Protein AF-A0A6P1VCR2-F1 (afdb_monomer_lite)

Radius of gyration: 29.46 Å; chains: 1; bounding box: 92×33×66 Å

Sequence (166 aa):
MRTIVTKSGSKMAFVGIEDKFGEGEVIVFPNLYEQVGAKLVQDAVIRVTGKNSARDRDGNLGSESKMIADEIELISDDDLRQYQSTGRKMEAPRMSNKVKQERRTAFRTQTTQRAGTARVSTAKETNMKSTPADATNTPRVQQPRTPCPRQKSYFFISKTRVTMIN

pLDDT: mean 70.45, std 21.97, range [27.66, 93.5]

Foldseek 3Di:
DDWDADPVRAIKDWDWDDDPVGIATETGDRVACVVCVVVPDPPFDKDFDFAWDCADPVRDRHPHIYTYGPDMDTDDPVNVVVDDPPPPDDDDPDDDPVVVVVVVVVVVVVVVVVVVVPPDDDDDDDDDDDDDDDDDDDPDDDDDDDPDPRDPDDDDDDDDDDDDDD

Structure (mmCIF, N/CA/C/O backbone):
data_AF-A0A6P1VCR2-F1
#
_entry.id   AF-A0A6P1VCR2-F1
#
loop_
_atom_site.group_PDB
_atom_site.id
_atom_site.type_symbol
_atom_site.label_atom_id
_atom_site.label_alt_id
_atom_site.label_comp_id
_atom_site.label_asym_id
_atom_site.label_entity_id
_atom_site.label_seq_id
_atom_site.pdbx_PDB_ins_code
_atom_site.Cartn_x
_atom_site.Cartn_y
_atom_site.Cartn_z
_atom_site.occupancy
_atom_site.B_iso_or_equiv
_atom_site.auth_seq_id
_atom_site.auth_comp_id
_atom_site.auth_asym_id
_atom_site.auth_atom_id
_atom_site.pdbx_PDB_model_num
ATOM 1 N N . MET A 1 1 ? -5.098 -10.952 5.843 1.00 84.00 1 MET A N 1
ATOM 2 C CA . MET A 1 1 ? -4.130 -10.049 6.517 1.00 84.00 1 MET A CA 1
ATOM 3 C C . MET A 1 1 ? -3.377 -10.804 7.604 1.00 84.00 1 MET A C 1
ATOM 5 O O . MET A 1 1 ? -3.976 -11.669 8.232 1.00 84.00 1 MET A O 1
ATOM 9 N N . ARG A 1 2 ? -2.097 -10.491 7.846 1.00 89.94 2 ARG A N 1
ATOM 10 C CA . ARG A 1 2 ? -1.309 -11.09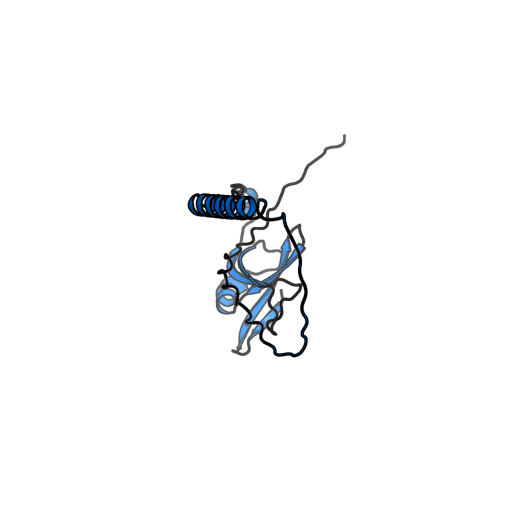5 8.933 1.00 89.94 2 ARG A CA 1
ATOM 11 C C . ARG A 1 2 ? -0.754 -10.022 9.864 1.00 89.94 2 ARG A C 1
ATOM 13 O O . ARG A 1 2 ? 0.146 -9.282 9.476 1.00 89.94 2 ARG A O 1
ATOM 20 N N . THR A 1 3 ? -1.232 -9.982 11.103 1.00 90.75 3 THR A N 1
ATOM 21 C CA . THR A 1 3 ? -0.717 -9.073 12.139 1.00 90.75 3 THR A CA 1
ATOM 22 C C . THR A 1 3 ? 0.389 -9.756 12.939 1.00 90.75 3 THR A C 1
ATOM 24 O O . THR A 1 3 ? 0.274 -10.920 13.312 1.00 90.75 3 THR A O 1
ATOM 27 N N . ILE A 1 4 ? 1.478 -9.036 13.192 1.00 92.69 4 ILE A N 1
ATOM 28 C CA . ILE A 1 4 ? 2.634 -9.485 13.971 1.00 92.69 4 ILE A CA 1
ATOM 29 C C . ILE A 1 4 ? 2.997 -8.389 14.970 1.00 92.69 4 ILE A C 1
ATOM 31 O O . ILE A 1 4 ? 2.758 -7.208 14.733 1.00 92.69 4 ILE A O 1
ATOM 35 N N . VAL A 1 5 ? 3.601 -8.770 16.088 1.00 93.06 5 VAL A N 1
ATOM 36 C CA . VAL A 1 5 ? 4.165 -7.825 17.050 1.00 93.06 5 VAL A CA 1
ATOM 37 C C . VAL A 1 5 ? 5.648 -7.620 16.741 1.00 93.06 5 VAL A C 1
ATOM 39 O O . VAL A 1 5 ? 6.395 -8.579 16.540 1.00 93.06 5 VAL A O 1
ATOM 42 N N . THR A 1 6 ? 6.085 -6.366 16.645 1.00 93.12 6 THR A N 1
ATOM 43 C CA . THR A 1 6 ? 7.495 -6.027 16.434 1.00 93.12 6 THR A CA 1
ATOM 44 C C . THR A 1 6 ? 8.329 -6.388 17.663 1.00 93.12 6 THR A C 1
ATOM 46 O O . THR A 1 6 ? 7.814 -6.627 18.753 1.00 93.12 6 THR A O 1
ATOM 49 N N . LYS A 1 7 ? 9.658 -6.346 17.525 1.00 89.81 7 LYS A N 1
ATOM 50 C CA . LYS A 1 7 ? 10.577 -6.510 18.666 1.00 89.81 7 LYS A CA 1
ATOM 51 C C . LYS A 1 7 ? 10.351 -5.468 19.773 1.00 89.81 7 LYS A C 1
ATOM 53 O O . LYS A 1 7 ? 10.685 -5.730 20.918 1.00 89.81 7 LYS A O 1
ATOM 58 N N . SER A 1 8 ? 9.787 -4.308 19.427 1.00 88.94 8 SER A N 1
ATOM 59 C CA . SER A 1 8 ? 9.420 -3.247 20.371 1.00 88.94 8 SER A CA 1
ATOM 60 C C . SER A 1 8 ? 8.061 -3.464 21.050 1.00 88.94 8 SER A C 1
ATOM 62 O O . SER A 1 8 ? 7.653 -2.621 21.838 1.00 88.94 8 SER A O 1
ATOM 64 N N . GLY A 1 9 ? 7.339 -4.547 20.740 1.00 91.06 9 GLY A N 1
ATOM 65 C CA . GLY A 1 9 ? 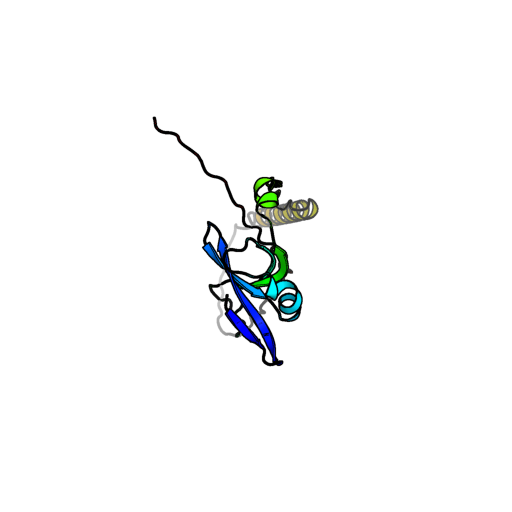6.021 -4.836 21.318 1.00 91.06 9 GLY A CA 1
ATOM 66 C C . GLY A 1 9 ? 4.840 -4.177 20.596 1.00 91.06 9 GLY A C 1
ATOM 67 O O . GLY A 1 9 ? 3.692 -4.383 20.984 1.00 91.06 9 GLY A O 1
ATOM 68 N N . SER A 1 10 ? 5.083 -3.414 19.530 1.00 93.50 10 SER A N 1
ATOM 69 C CA . SER A 1 10 ? 4.038 -2.691 18.795 1.00 93.50 10 SER A CA 1
ATOM 70 C C . SER A 1 10 ? 3.422 -3.568 17.697 1.00 93.50 10 SER A C 1
ATOM 72 O O . SER A 1 10 ? 4.117 -4.371 17.072 1.00 93.50 10 SER A O 1
ATOM 74 N N . LYS A 1 11 ? 2.118 -3.430 17.428 1.00 92.12 11 LYS A N 1
ATOM 75 C CA . LYS A 1 11 ? 1.429 -4.227 16.395 1.00 92.12 11 LYS A CA 1
ATOM 76 C C . LYS A 1 11 ? 1.747 -3.694 15.001 1.00 92.12 11 LYS A C 1
ATOM 78 O O . LYS A 1 11 ? 1.661 -2.502 14.765 1.00 92.12 11 LYS A O 1
ATOM 83 N N . MET A 1 12 ? 2.086 -4.580 14.078 1.00 93.19 12 MET A N 1
ATOM 84 C CA . MET A 1 12 ? 2.383 -4.302 12.673 1.00 93.19 12 MET A CA 1
ATOM 85 C C . MET A 1 12 ? 1.597 -5.292 11.810 1.00 93.19 12 MET A C 1
ATOM 87 O O . MET A 1 12 ? 1.328 -6.406 12.261 1.00 93.19 12 MET A O 1
ATOM 91 N N . ALA A 1 13 ? 1.257 -4.943 10.572 1.00 92.44 13 ALA A N 1
ATOM 92 C CA . ALA A 1 13 ? 0.551 -5.861 9.679 1.00 92.44 13 ALA A CA 1
ATOM 93 C C . ALA A 1 13 ? 1.245 -6.026 8.327 1.00 92.44 13 ALA A C 1
ATOM 95 O O . ALA A 1 13 ? 1.775 -5.074 7.759 1.00 92.44 13 ALA A O 1
ATOM 96 N N . PHE A 1 14 ? 1.205 -7.257 7.820 1.00 92.19 14 PHE A N 1
ATOM 97 C CA . PHE A 1 14 ? 1.436 -7.591 6.422 1.00 92.19 14 PHE A CA 1
ATOM 98 C C . PHE A 1 14 ? 0.070 -7.757 5.757 1.00 92.19 14 PHE A C 1
ATOM 100 O O . PHE A 1 14 ? -0.718 -8.642 6.119 1.00 92.19 14 PHE A O 1
ATOM 107 N N . VAL A 1 15 ? -0.229 -6.864 4.824 1.00 91.38 15 VAL A N 1
ATOM 108 C CA . VAL A 1 15 ? -1.476 -6.838 4.066 1.00 91.38 15 VAL A CA 1
ATOM 109 C C . VAL A 1 15 ? -1.151 -7.297 2.653 1.00 91.38 15 VAL A C 1
ATOM 111 O O . VAL A 1 15 ? -0.422 -6.618 1.937 1.00 91.38 15 VAL A O 1
ATOM 114 N N . GLY A 1 16 ? -1.661 -8.466 2.273 1.00 91.38 16 GLY A N 1
ATOM 115 C CA . GLY A 1 16 ? -1.672 -8.875 0.873 1.00 91.38 16 GLY A CA 1
ATOM 116 C C . GLY A 1 16 ? -2.678 -8.004 0.136 1.00 91.38 16 GLY A C 1
ATOM 117 O O . GLY A 1 16 ? -3.825 -7.903 0.572 1.00 91.38 16 GLY A O 1
ATOM 118 N N . ILE A 1 17 ? -2.224 -7.337 -0.914 1.00 90.31 17 ILE A N 1
ATOM 119 C CA . ILE A 1 17 ? -3.067 -6.614 -1.854 1.00 90.31 17 ILE A CA 1
ATOM 120 C C . ILE A 1 17 ? -3.106 -7.408 -3.149 1.00 90.31 17 ILE A C 1
ATOM 122 O O . ILE A 1 17 ? -2.090 -7.935 -3.600 1.00 90.31 17 ILE A O 1
ATOM 126 N N . GLU A 1 18 ? -4.279 -7.479 -3.749 1.00 88.94 18 GLU A N 1
ATOM 127 C CA . GLU A 1 18 ? -4.460 -8.078 -5.060 1.00 88.94 18 GLU A CA 1
ATOM 128 C C . GLU A 1 18 ? -4.907 -6.980 -6.019 1.00 88.94 18 GLU A C 1
ATOM 130 O O . GLU A 1 18 ? -5.814 -6.199 -5.719 1.00 88.94 18 GLU A O 1
ATOM 135 N N . ASP A 1 19 ? -4.240 -6.899 -7.164 1.00 87.31 19 ASP A N 1
ATOM 136 C CA . ASP A 1 19 ? -4.702 -6.129 -8.309 1.00 87.31 19 ASP A CA 1
ATOM 137 C C . ASP A 1 19 ? -4.781 -7.057 -9.524 1.00 87.31 19 ASP A C 1
ATOM 139 O O . ASP A 1 19 ? -4.217 -8.148 -9.562 1.00 87.31 19 ASP A O 1
ATOM 143 N N . LYS A 1 20 ? -5.442 -6.595 -10.579 1.00 86.56 20 LYS A N 1
ATOM 144 C CA . LYS A 1 20 ? -5.678 -7.342 -11.816 1.00 86.56 20 LYS A CA 1
ATOM 145 C C . LYS A 1 20 ? -4.410 -7.861 -12.493 1.00 86.56 20 LYS A C 1
ATOM 147 O O . LYS A 1 20 ? -4.511 -8.753 -13.329 1.00 86.56 20 LYS A O 1
ATOM 152 N N . PHE A 1 21 ? -3.243 -7.285 -12.200 1.00 81.31 21 PHE A N 1
ATOM 153 C CA . PHE A 1 21 ? -1.969 -7.710 -12.791 1.00 81.31 21 PHE A CA 1
ATOM 154 C C . PHE A 1 21 ? -1.081 -8.518 -11.839 1.00 81.31 21 PHE A C 1
ATOM 156 O O . PHE A 1 21 ? 0.014 -8.905 -12.245 1.00 81.31 21 PHE A O 1
ATOM 163 N N . GLY A 1 22 ? -1.510 -8.765 -10.601 1.00 83.81 22 GLY A N 1
ATOM 164 C CA . GLY A 1 22 ? -0.765 -9.608 -9.677 1.00 83.81 22 GLY A CA 1
ATOM 165 C C . GLY A 1 22 ? -1.034 -9.326 -8.207 1.00 83.81 22 GLY A C 1
ATOM 166 O O . GLY A 1 22 ? -1.731 -8.386 -7.825 1.00 83.81 22 GLY A O 1
ATOM 167 N N . GLU A 1 23 ? -0.408 -10.156 -7.389 1.00 88.06 23 GLU A N 1
ATOM 168 C CA . GLU A 1 23 ? -0.425 -10.060 -5.937 1.00 88.06 23 GLU A CA 1
ATOM 169 C C . GLU A 1 23 ? 0.776 -9.234 -5.460 1.00 88.06 23 GLU A C 1
ATOM 171 O O . GLU A 1 23 ? 1.884 -9.326 -5.996 1.00 88.06 23 GLU A O 1
ATOM 176 N N . GLY A 1 24 ? 0.559 -8.403 -4.447 1.00 88.00 24 GLY A N 1
ATOM 177 C CA . GLY A 1 24 ? 1.590 -7.592 -3.819 1.00 88.00 24 GLY A CA 1
ATOM 178 C C . GLY A 1 24 ? 1.479 -7.636 -2.303 1.00 88.00 24 GLY A C 1
ATOM 179 O O . GLY A 1 24 ? 0.407 -7.831 -1.739 1.00 88.00 24 GLY A O 1
ATOM 180 N N . GLU A 1 25 ? 2.594 -7.414 -1.616 1.00 90.12 25 GLU A N 1
ATOM 181 C CA . GLU A 1 25 ? 2.608 -7.323 -0.158 1.00 90.12 25 GLU A CA 1
ATOM 182 C C . GLU A 1 25 ? 2.848 -5.884 0.295 1.00 90.12 25 GLU A C 1
ATOM 184 O O . GLU A 1 25 ? 3.830 -5.242 -0.092 1.00 90.12 25 GLU A O 1
ATOM 189 N N . VAL A 1 26 ? 1.973 -5.396 1.173 1.00 91.75 26 VAL A N 1
ATOM 190 C CA . VAL A 1 26 ? 2.092 -4.104 1.846 1.00 91.75 26 VAL A CA 1
ATOM 191 C C . VAL A 1 26 ? 2.454 -4.317 3.313 1.00 91.75 26 VAL A C 1
ATOM 193 O O . VAL A 1 26 ? 1.798 -5.057 4.044 1.00 91.75 26 VAL A O 1
ATOM 196 N N . ILE A 1 27 ? 3.494 -3.629 3.768 1.00 90.94 27 ILE A N 1
ATOM 197 C CA . ILE A 1 27 ? 3.926 -3.578 5.161 1.00 90.94 27 ILE A CA 1
ATOM 198 C C . ILE A 1 27 ? 3.358 -2.308 5.789 1.00 90.94 27 ILE A C 1
ATOM 200 O O . ILE A 1 27 ? 3.667 -1.195 5.357 1.00 90.94 27 ILE A O 1
ATOM 204 N N . VAL A 1 28 ? 2.557 -2.483 6.837 1.00 92.25 28 VAL A N 1
ATOM 205 C CA . VAL A 1 28 ? 1.932 -1.398 7.597 1.00 92.25 28 VAL A CA 1
ATOM 206 C C . VAL A 1 28 ? 2.631 -1.273 8.937 1.00 92.25 28 VAL A C 1
ATOM 208 O O . VAL A 1 28 ? 2.475 -2.138 9.801 1.00 92.25 28 VAL A O 1
ATOM 211 N N . PHE A 1 29 ? 3.402 -0.199 9.113 1.00 93.25 29 PHE A N 1
ATOM 212 C CA . PHE A 1 29 ? 4.102 0.069 10.366 1.00 93.25 29 PHE A CA 1
ATOM 213 C C . PHE A 1 29 ? 3.143 0.359 11.528 1.00 93.25 29 PHE A C 1
ATOM 215 O O . PHE A 1 29 ? 2.025 0.820 11.293 1.00 93.25 29 PHE A O 1
ATOM 222 N N . PRO A 1 30 ? 3.587 0.167 12.784 1.00 93.25 30 PRO A N 1
ATOM 223 C CA . PRO A 1 30 ? 2.724 0.328 13.949 1.00 93.25 30 PRO A CA 1
ATOM 224 C C . PRO A 1 30 ? 2.006 1.669 14.057 1.00 93.25 30 PRO A C 1
ATOM 226 O O . PRO A 1 30 ? 0.810 1.692 14.320 1.00 93.25 30 PRO A O 1
ATOM 229 N N . ASN A 1 31 ? 2.702 2.768 13.761 1.00 93.06 31 ASN A N 1
ATOM 230 C CA . ASN A 1 31 ? 2.116 4.109 13.800 1.00 93.06 31 ASN A CA 1
ATOM 231 C C . ASN A 1 31 ? 0.884 4.239 12.882 1.00 93.06 31 ASN A C 1
ATOM 233 O O . ASN A 1 31 ? -0.143 4.785 13.266 1.00 93.06 31 ASN A O 1
ATOM 237 N N . LEU A 1 32 ? 0.973 3.683 11.671 1.00 91.69 32 LEU A N 1
ATOM 238 C CA . LEU A 1 32 ? -0.140 3.684 10.728 1.00 91.69 32 LEU A CA 1
ATOM 239 C C . LEU A 1 32 ? -1.210 2.664 11.140 1.00 91.69 32 LEU A C 1
ATOM 241 O O . LEU A 1 32 ? -2.401 2.953 11.078 1.00 91.69 32 LEU A O 1
ATOM 245 N N . TYR A 1 33 ? -0.793 1.485 11.610 1.00 92.19 33 TYR A N 1
ATOM 246 C CA . TYR A 1 33 ? -1.703 0.410 12.000 1.00 92.19 33 TYR A CA 1
ATOM 247 C C . TYR A 1 33 ? -2.637 0.801 13.153 1.00 92.19 33 TYR A C 1
ATOM 249 O O . TYR A 1 33 ? -3.795 0.402 13.150 1.00 92.19 33 TYR A O 1
ATOM 257 N N . GLU A 1 34 ? -2.190 1.602 14.118 1.00 90.88 34 GLU A N 1
ATOM 258 C CA . GLU A 1 34 ? -3.062 2.068 15.206 1.00 90.88 34 GLU A CA 1
ATOM 259 C C . GLU A 1 34 ? -4.199 2.973 14.707 1.00 90.88 34 GLU A C 1
ATOM 261 O O . GLU A 1 34 ? -5.305 2.928 15.240 1.00 90.88 34 GLU A O 1
ATOM 266 N N . GLN A 1 35 ? -3.957 3.742 13.643 1.00 89.25 35 GLN A N 1
ATOM 267 C CA . GLN A 1 35 ? -4.933 4.674 13.075 1.00 89.25 35 GLN A CA 1
ATOM 268 C C . GLN A 1 35 ? -5.936 3.983 12.146 1.00 89.25 35 GLN A C 1
ATOM 270 O O . GLN A 1 35 ? -7.134 4.272 12.185 1.00 89.25 35 GLN A O 1
ATOM 275 N N . VAL A 1 36 ? -5.451 3.079 11.287 1.00 86.94 36 VAL A N 1
ATOM 276 C CA . VAL A 1 36 ? -6.263 2.481 10.211 1.00 86.94 36 VAL A CA 1
ATOM 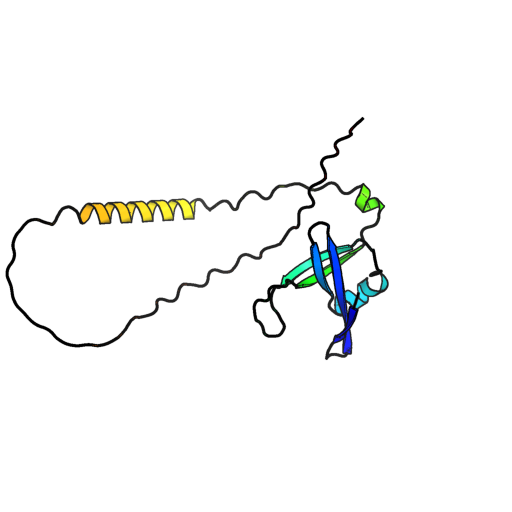277 C C . VAL A 1 36 ? -6.565 1.000 10.423 1.00 86.94 36 VAL A C 1
ATOM 279 O O . VAL A 1 36 ? -7.408 0.448 9.724 1.00 86.94 36 VAL A O 1
ATOM 282 N N . GLY A 1 37 ? -5.939 0.347 11.404 1.00 82.00 37 GLY A N 1
ATOM 283 C CA . GLY A 1 37 ? -6.022 -1.101 11.606 1.00 82.00 37 GLY A CA 1
ATOM 284 C C . GLY A 1 37 ? -7.431 -1.617 11.882 1.00 82.00 37 GLY A C 1
ATOM 285 O O . GLY A 1 37 ? -7.755 -2.719 11.459 1.00 82.00 37 GLY A O 1
ATOM 286 N N . ALA A 1 38 ? -8.297 -0.817 12.512 1.00 83.56 38 ALA A N 1
ATOM 287 C CA . ALA A 1 38 ? -9.702 -1.183 12.725 1.00 83.56 38 ALA A CA 1
ATOM 288 C C . ALA A 1 38 ? -10.534 -1.182 11.431 1.00 83.56 38 ALA A C 1
ATOM 290 O O . ALA A 1 38 ? -11.570 -1.834 11.361 1.00 83.56 38 ALA A O 1
ATOM 291 N N . LYS A 1 39 ? -10.094 -0.431 10.418 1.00 82.69 39 LYS A N 1
ATOM 292 C CA . LYS A 1 39 ? -10.807 -0.266 9.148 1.00 82.69 39 LYS A CA 1
ATOM 293 C C . LYS A 1 39 ? -10.277 -1.189 8.048 1.00 82.69 39 LYS A C 1
ATOM 295 O O . LYS A 1 39 ? -10.918 -1.332 7.013 1.00 82.69 39 LYS A O 1
ATOM 300 N N . LEU A 1 40 ? -9.114 -1.809 8.261 1.00 83.69 40 LEU A N 1
ATOM 301 C CA . LEU A 1 40 ? -8.536 -2.801 7.358 1.00 83.69 40 LEU A CA 1
ATOM 302 C C . LEU A 1 40 ? -9.269 -4.137 7.521 1.00 83.69 40 LEU A C 1
ATOM 304 O O . LEU A 1 40 ? -8.851 -5.008 8.282 1.00 83.69 40 LEU A O 1
ATOM 308 N N . VAL A 1 41 ? -10.382 -4.275 6.807 1.00 84.44 41 VAL A N 1
ATOM 309 C CA . VAL A 1 41 ? -11.149 -5.520 6.690 1.00 84.44 41 VAL A CA 1
ATOM 310 C C . VAL A 1 41 ? -10.751 -6.231 5.393 1.00 84.44 41 VAL A C 1
ATOM 312 O O . VAL A 1 41 ? -10.205 -5.619 4.474 1.00 84.44 41 VAL A O 1
ATOM 315 N N . GLN A 1 42 ? -10.981 -7.541 5.325 1.00 87.12 42 GLN A N 1
ATOM 316 C CA . GLN A 1 42 ? -10.843 -8.292 4.079 1.00 87.12 42 GLN A CA 1
ATOM 317 C C . GLN A 1 42 ? -11.778 -7.723 2.995 1.00 87.12 42 GLN A C 1
ATOM 319 O O . GLN A 1 42 ? -12.847 -7.208 3.315 1.00 87.12 42 GLN A O 1
ATOM 324 N N . ASP A 1 43 ? -11.338 -7.785 1.737 1.00 86.06 43 ASP A N 1
ATOM 325 C CA . ASP A 1 43 ? -12.049 -7.302 0.541 1.00 86.06 43 ASP A CA 1
ATOM 326 C C . ASP A 1 43 ? -12.339 -5.789 0.507 1.00 86.06 43 ASP A C 1
ATOM 328 O O . ASP A 1 43 ? -13.049 -5.297 -0.369 1.00 86.06 43 ASP A O 1
ATOM 332 N N . ALA A 1 44 ? -11.748 -5.018 1.425 1.00 86.38 44 ALA A N 1
ATOM 333 C CA . ALA A 1 44 ? -11.842 -3.567 1.411 1.00 86.38 44 ALA A CA 1
ATOM 334 C C . ALA A 1 44 ? -10.960 -2.964 0.310 1.00 86.38 44 ALA A C 1
ATOM 336 O O . ALA A 1 44 ? -9.775 -3.288 0.185 1.00 86.38 44 ALA A O 1
ATOM 337 N N . VAL A 1 45 ? -11.515 -2.013 -0.443 1.00 88.12 45 VAL A N 1
ATOM 338 C CA .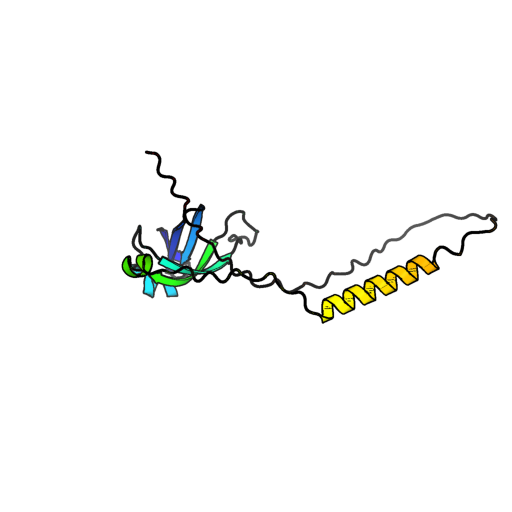 VAL A 1 45 ? -10.744 -1.261 -1.432 1.00 88.12 45 VAL A CA 1
ATOM 339 C C . VAL A 1 45 ? -10.007 -0.122 -0.744 1.00 88.12 45 VAL A C 1
ATOM 341 O O . VAL A 1 45 ? -10.601 0.765 -0.128 1.00 88.12 45 VAL A O 1
ATOM 344 N N . ILE A 1 46 ? -8.684 -0.148 -0.862 1.00 88.94 46 ILE A N 1
ATOM 345 C CA . ILE A 1 46 ? -7.807 0.819 -0.214 1.00 88.94 46 ILE A CA 1
ATOM 346 C C . ILE A 1 46 ? -6.881 1.485 -1.224 1.00 88.94 46 ILE A C 1
ATOM 348 O O . ILE A 1 46 ? -6.363 0.860 -2.150 1.00 88.94 46 ILE A O 1
ATOM 352 N N . ARG A 1 47 ? -6.628 2.773 -1.008 1.00 89.50 47 ARG A N 1
ATOM 353 C CA . ARG A 1 47 ? -5.546 3.513 -1.643 1.00 89.50 47 ARG A CA 1
ATOM 354 C C . ARG A 1 47 ? -4.350 3.503 -0.712 1.00 89.50 47 ARG A C 1
ATOM 356 O O . ARG A 1 47 ? -4.429 4.008 0.404 1.00 89.50 47 ARG A O 1
ATOM 363 N N . VAL A 1 48 ? -3.236 2.965 -1.193 1.00 90.75 48 VAL A N 1
ATOM 364 C CA . VAL A 1 48 ? -1.979 2.928 -0.443 1.00 90.75 48 VAL A CA 1
ATOM 365 C C . VAL A 1 48 ? -0.960 3.817 -1.137 1.00 90.75 48 VAL A C 1
ATOM 367 O O . VAL A 1 48 ? -0.686 3.652 -2.325 1.00 90.75 48 VAL A O 1
ATOM 370 N N . THR A 1 49 ? -0.376 4.746 -0.386 1.00 92.00 49 THR A N 1
ATOM 371 C CA . THR A 1 49 ? 0.776 5.531 -0.838 1.00 92.00 49 THR A CA 1
ATOM 372 C C . THR A 1 49 ? 1.988 5.124 -0.026 1.00 92.00 49 THR A C 1
ATOM 374 O O . THR A 1 49 ? 1.912 4.994 1.194 1.00 92.00 49 THR A O 1
ATOM 377 N N . GLY A 1 50 ? 3.124 4.916 -0.688 1.00 92.38 50 GLY A N 1
ATOM 378 C CA . GLY A 1 50 ? 4.303 4.443 0.015 1.00 92.38 50 GLY A CA 1
ATOM 379 C C . GLY A 1 50 ? 5.545 4.266 -0.840 1.00 92.38 50 GLY A C 1
ATOM 380 O O . GLY A 1 50 ? 5.644 4.744 -1.976 1.00 92.38 50 GLY A O 1
ATOM 381 N N . LYS A 1 51 ? 6.521 3.568 -0.263 1.00 91.62 51 LYS A N 1
ATOM 382 C CA . LYS A 1 51 ? 7.818 3.272 -0.877 1.00 91.62 51 LYS A CA 1
ATOM 383 C C . LYS A 1 51 ? 7.887 1.795 -1.223 1.00 91.62 51 LYS A C 1
ATOM 385 O O . LYS A 1 51 ? 7.695 0.952 -0.357 1.00 91.62 51 LYS A O 1
ATOM 390 N N . ASN A 1 52 ? 8.226 1.480 -2.467 1.00 91.31 52 ASN A N 1
ATOM 391 C CA . ASN A 1 52 ? 8.482 0.101 -2.861 1.00 91.31 52 ASN A CA 1
ATOM 392 C C . ASN A 1 52 ? 9.944 -0.284 -2.571 1.00 91.31 52 ASN A C 1
ATOM 394 O O . ASN A 1 52 ? 10.861 0.455 -2.940 1.00 91.31 52 ASN A O 1
ATOM 398 N N . SER A 1 53 ? 10.161 -1.419 -1.907 1.00 86.88 53 SER A N 1
ATOM 399 C CA . SER A 1 53 ? 11.477 -1.953 -1.560 1.00 86.88 53 SER A CA 1
ATOM 400 C C . SER A 1 53 ? 11.578 -3.420 -1.964 1.00 86.88 53 SER A C 1
ATOM 402 O O . SER A 1 53 ? 10.880 -4.269 -1.426 1.00 86.88 53 SER A O 1
ATOM 404 N N . ALA A 1 54 ? 12.522 -3.739 -2.848 1.00 87.81 54 ALA A N 1
ATOM 405 C CA . ALA A 1 54 ? 12.881 -5.117 -3.201 1.00 87.81 54 ALA A CA 1
ATOM 406 C C . ALA A 1 54 ? 13.991 -5.697 -2.302 1.00 87.81 54 ALA A C 1
ATOM 408 O O . ALA A 1 54 ? 14.673 -6.644 -2.678 1.00 87.81 54 ALA A O 1
ATOM 409 N N . ARG A 1 55 ? 14.258 -5.073 -1.147 1.00 83.44 55 ARG A N 1
ATOM 410 C CA . ARG A 1 55 ? 15.291 -5.535 -0.212 1.00 83.44 55 ARG A CA 1
ATOM 411 C C . ARG A 1 55 ? 14.692 -6.442 0.842 1.00 83.44 55 ARG A C 1
ATOM 413 O O . ARG A 1 55 ? 13.727 -6.055 1.501 1.00 83.44 55 ARG A O 1
ATOM 420 N N . ASP A 1 56 ? 15.323 -7.591 1.026 1.00 80.50 56 ASP A N 1
ATOM 421 C CA . ASP A 1 56 ? 15.015 -8.496 2.125 1.00 80.50 56 ASP A CA 1
ATOM 422 C C . ASP A 1 56 ? 15.740 -8.073 3.420 1.00 80.50 56 ASP A C 1
ATOM 424 O O . ASP A 1 56 ? 16.549 -7.137 3.429 1.00 80.50 56 ASP A O 1
ATOM 428 N N . ARG A 1 57 ? 15.458 -8.768 4.527 1.00 75.38 57 ARG A N 1
ATOM 429 C CA . ARG A 1 57 ? 16.073 -8.578 5.848 1.00 75.38 57 ARG A CA 1
ATOM 430 C C . ARG A 1 57 ? 17.599 -8.579 5.809 1.00 75.38 57 ARG A C 1
ATOM 432 O O . ARG A 1 57 ? 18.204 -7.809 6.551 1.00 75.38 57 ARG A O 1
ATOM 439 N N . ASP A 1 58 ? 18.195 -9.366 4.918 1.00 76.19 58 ASP A N 1
ATOM 440 C CA . ASP A 1 58 ? 19.651 -9.498 4.784 1.00 76.19 58 ASP A CA 1
ATOM 441 C C . ASP A 1 58 ? 20.276 -8.434 3.863 1.00 76.19 58 ASP A C 1
ATOM 443 O O . ASP A 1 58 ? 21.473 -8.453 3.586 1.00 76.19 58 ASP A O 1
ATOM 447 N N . GLY A 1 59 ? 19.474 -7.487 3.362 1.00 78.81 59 GLY A N 1
ATOM 448 C CA . GLY A 1 59 ? 19.932 -6.411 2.481 1.00 78.81 59 GLY A CA 1
ATOM 449 C C . GLY A 1 59 ? 20.192 -6.842 1.035 1.00 78.81 59 GLY A C 1
ATOM 450 O O . GLY A 1 59 ? 20.553 -6.001 0.208 1.00 78.81 59 GLY A O 1
ATOM 451 N N . ASN A 1 60 ? 19.963 -8.116 0.715 1.00 82.50 60 ASN A N 1
ATOM 452 C CA . ASN A 1 60 ? 20.013 -8.634 -0.644 1.00 82.50 60 ASN A CA 1
ATOM 453 C C . ASN A 1 60 ? 18.815 -8.136 -1.459 1.00 82.50 60 ASN A C 1
ATOM 455 O O . ASN A 1 60 ? 17.721 -7.918 -0.929 1.00 82.50 60 ASN A O 1
ATOM 459 N N . LEU A 1 61 ? 19.037 -7.945 -2.760 1.00 79.25 61 LEU A N 1
ATOM 460 C CA . LEU A 1 61 ? 17.964 -7.660 -3.703 1.00 79.25 61 LEU A CA 1
ATOM 461 C C . LEU A 1 61 ? 17.196 -8.964 -3.944 1.00 79.25 61 LEU A C 1
ATOM 463 O O . LEU A 1 61 ? 17.726 -9.884 -4.564 1.00 79.25 61 LEU A O 1
ATOM 467 N N . GLY A 1 62 ? 15.987 -9.051 -3.399 1.00 77.88 62 GLY A N 1
ATOM 468 C CA . GLY A 1 62 ? 15.089 -10.180 -3.598 1.00 77.88 62 GLY A CA 1
ATOM 469 C C . GLY A 1 62 ? 14.328 -10.077 -4.919 1.00 77.88 62 GLY A C 1
ATOM 470 O O . GLY A 1 62 ? 14.259 -9.016 -5.544 1.00 77.88 62 GLY A O 1
ATOM 471 N N . SER A 1 63 ? 13.728 -11.193 -5.329 1.00 78.69 63 SER A N 1
ATOM 472 C CA . SER A 1 63 ? 12.768 -11.243 -6.440 1.00 78.69 63 SER A CA 1
ATOM 473 C C . SER A 1 63 ? 11.429 -10.593 -6.084 1.00 78.69 63 SER A C 1
ATOM 475 O O . SER A 1 63 ? 10.709 -10.145 -6.971 1.00 78.69 63 SER A O 1
ATOM 477 N N . GLU A 1 64 ? 11.104 -10.512 -4.793 1.00 81.12 64 GLU A N 1
ATOM 478 C CA . GLU A 1 64 ? 9.846 -9.958 -4.301 1.00 81.12 64 GLU A CA 1
ATOM 479 C C . GLU A 1 64 ? 9.996 -8.505 -3.846 1.00 81.12 64 GLU A C 1
ATOM 481 O O . GLU A 1 64 ? 10.869 -8.157 -3.047 1.00 81.12 64 GLU A O 1
ATOM 486 N N . SER A 1 65 ? 9.093 -7.649 -4.325 1.00 86.44 65 SER A N 1
ATOM 487 C CA . SER A 1 65 ? 8.977 -6.258 -3.889 1.00 86.44 65 SER A CA 1
ATOM 488 C C . SER A 1 65 ? 7.946 -6.132 -2.778 1.00 86.44 65 SER A C 1
ATOM 490 O O . SER A 1 65 ? 6.798 -6.533 -2.946 1.00 86.44 65 SER A O 1
ATOM 492 N N . LYS A 1 66 ? 8.350 -5.541 -1.655 1.00 89.44 66 LYS A N 1
ATOM 493 C CA . LYS A 1 66 ? 7.476 -5.230 -0.524 1.00 89.44 66 LYS A CA 1
ATOM 494 C C . LYS A 1 66 ? 7.216 -3.732 -0.500 1.00 89.44 66 LYS A C 1
ATOM 496 O O . LYS A 1 66 ? 8.145 -2.919 -0.519 1.00 89.44 66 LYS A O 1
ATOM 501 N N . MET A 1 67 ? 5.945 -3.357 -0.440 1.00 90.69 67 MET A N 1
ATOM 502 C CA . MET A 1 67 ? 5.533 -1.963 -0.393 1.00 90.69 67 MET A CA 1
ATOM 503 C C . MET A 1 67 ? 5.388 -1.506 1.051 1.00 90.69 67 MET A C 1
ATOM 505 O O . MET A 1 67 ? 4.593 -2.033 1.813 1.00 90.69 67 MET A O 1
ATOM 509 N N . ILE A 1 68 ? 6.156 -0.505 1.444 1.00 92.75 68 ILE A N 1
ATOM 510 C CA . ILE A 1 68 ? 6.056 0.118 2.757 1.00 92.75 68 ILE A CA 1
ATOM 511 C C . ILE A 1 68 ? 5.023 1.231 2.653 1.00 92.75 68 ILE A C 1
ATOM 513 O O . ILE A 1 68 ? 5.259 2.198 1.927 1.00 92.75 68 ILE A O 1
ATOM 517 N N . ALA A 1 69 ? 3.901 1.098 3.358 1.00 92.81 69 ALA A N 1
ATOM 518 C CA . ALA A 1 69 ? 2.859 2.116 3.369 1.00 92.81 69 ALA A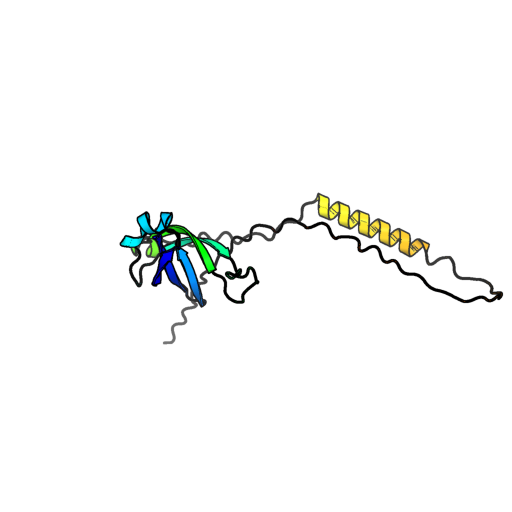 CA 1
ATOM 519 C C . ALA A 1 69 ? 3.279 3.317 4.226 1.00 92.81 69 ALA A C 1
ATOM 521 O O . ALA A 1 69 ? 3.623 3.164 5.399 1.00 92.81 69 ALA A O 1
ATOM 522 N N . ASP A 1 70 ? 3.224 4.504 3.627 1.00 91.75 70 ASP A N 1
ATOM 523 C CA . ASP A 1 70 ? 3.323 5.780 4.333 1.00 91.75 70 ASP A CA 1
ATOM 524 C C . ASP A 1 70 ? 1.909 6.257 4.744 1.00 91.75 70 ASP A C 1
ATOM 526 O O . ASP A 1 70 ? 1.729 6.751 5.853 1.00 91.75 70 ASP A O 1
ATOM 530 N N . GLU A 1 71 ? 0.897 6.055 3.888 1.00 90.75 71 GLU A N 1
ATOM 531 C CA . GLU A 1 71 ? -0.500 6.463 4.115 1.00 90.75 71 GLU A CA 1
ATOM 532 C C . GLU A 1 71 ? -1.481 5.452 3.500 1.00 90.75 71 GLU A C 1
ATOM 534 O O . GLU A 1 71 ? -1.221 4.902 2.422 1.00 90.75 71 GLU A O 1
ATOM 539 N N . ILE A 1 72 ? -2.607 5.212 4.183 1.00 89.88 72 ILE A N 1
ATOM 540 C CA . ILE A 1 72 ? -3.689 4.338 3.715 1.00 89.88 72 ILE A CA 1
ATOM 541 C C . ILE A 1 72 ? -5.027 5.051 3.874 1.00 89.88 72 ILE A C 1
ATOM 543 O O . ILE A 1 72 ? -5.372 5.509 4.962 1.00 89.88 72 ILE A O 1
ATOM 547 N N . GLU A 1 73 ? -5.805 5.057 2.801 1.00 88.06 73 GLU A N 1
ATOM 548 C CA . GLU A 1 73 ? -7.152 5.608 2.767 1.00 88.06 73 GLU A CA 1
ATOM 549 C C . GLU A 1 73 ? -8.126 4.568 2.223 1.00 88.06 73 GLU A C 1
ATOM 551 O O . GLU A 1 73 ? -7.808 3.838 1.283 1.00 88.06 73 GLU A O 1
ATOM 556 N N . LEU A 1 74 ? -9.314 4.490 2.817 1.00 87.44 74 LEU A N 1
ATOM 557 C CA . LEU A 1 74 ? -10.371 3.623 2.309 1.00 87.44 74 LEU A CA 1
ATOM 558 C C . LEU A 1 74 ? -11.146 4.344 1.230 1.00 87.44 74 LEU A C 1
ATOM 560 O O . LEU A 1 74 ? -11.544 5.492 1.410 1.00 87.44 74 LEU A O 1
ATOM 564 N N . ILE A 1 75 ? -11.373 3.637 0.133 1.00 87.50 75 ILE A N 1
ATOM 565 C CA . ILE A 1 75 ? -12.165 4.143 -0.973 1.00 87.50 75 ILE A CA 1
ATOM 566 C C . ILE A 1 75 ? -13.550 3.515 -0.860 1.00 87.50 75 ILE A C 1
ATOM 568 O O . ILE A 1 75 ? -13.671 2.294 -0.765 1.00 87.50 75 ILE A O 1
ATOM 572 N N . SER A 1 76 ? -14.591 4.347 -0.857 1.00 87.12 76 SER A N 1
ATOM 573 C CA . SER A 1 76 ? -15.965 3.852 -0.879 1.00 87.12 76 SER A CA 1
ATOM 574 C C . SER A 1 76 ? -16.370 3.407 -2.287 1.00 87.12 76 SER A C 1
ATOM 576 O O . SER A 1 76 ? -15.809 3.853 -3.292 1.00 87.12 76 SER A O 1
ATOM 578 N N . ASP A 1 77 ? -17.400 2.566 -2.386 1.00 84.56 77 ASP A N 1
ATOM 579 C CA . ASP A 1 77 ? -17.932 2.137 -3.686 1.00 84.56 77 ASP A CA 1
ATOM 580 C C . ASP A 1 77 ? -18.422 3.309 -4.547 1.00 84.56 77 ASP A C 1
ATOM 582 O O . ASP A 1 77 ? -18.456 3.210 -5.775 1.00 84.56 77 ASP A O 1
ATOM 586 N N . ASP A 1 78 ? -18.819 4.420 -3.923 1.00 84.38 78 ASP A N 1
ATOM 587 C CA . ASP A 1 78 ? -19.247 5.615 -4.644 1.00 84.38 78 ASP A CA 1
ATOM 588 C C . ASP A 1 78 ? -18.059 6.334 -5.296 1.00 84.38 78 ASP A C 1
ATOM 590 O O . ASP A 1 78 ? -18.087 6.613 -6.496 1.00 84.38 78 ASP A O 1
ATOM 594 N N . ASP A 1 79 ? -16.959 6.491 -4.557 1.00 83.25 79 ASP A N 1
ATOM 595 C CA . ASP A 1 79 ? -15.707 7.056 -5.073 1.00 83.25 79 ASP A CA 1
ATOM 596 C C . ASP A 1 79 ? -15.136 6.208 -6.220 1.00 83.25 79 ASP A C 1
ATOM 598 O O . ASP A 1 79 ? -14.618 6.736 -7.207 1.00 83.25 79 ASP A O 1
ATOM 602 N N . LEU A 1 80 ? -15.280 4.882 -6.129 1.00 82.25 80 LEU A N 1
ATOM 603 C CA . LEU A 1 80 ? -14.904 3.939 -7.185 1.00 82.25 80 LEU A CA 1
ATOM 604 C C . LEU A 1 80 ? -15.708 4.148 -8.471 1.00 82.25 80 LEU A C 1
ATOM 606 O O . LEU A 1 80 ? -15.141 4.089 -9.565 1.00 82.25 80 LEU A O 1
ATOM 610 N N . ARG A 1 81 ? -17.017 4.408 -8.360 1.00 84.69 81 ARG A N 1
ATOM 611 C CA . ARG A 1 81 ? -17.882 4.696 -9.518 1.00 84.69 81 ARG A CA 1
ATOM 612 C C . ARG A 1 81 ? -17.548 6.039 -10.157 1.00 84.69 81 ARG A C 1
ATOM 614 O O . ARG A 1 81 ? -17.600 6.158 -11.380 1.00 84.69 81 ARG A O 1
ATOM 621 N N . GLN A 1 82 ? -17.208 7.031 -9.338 1.00 85.56 82 GLN A N 1
ATOM 622 C CA . GLN A 1 82 ? -16.885 8.384 -9.789 1.00 85.56 82 GLN A CA 1
ATOM 623 C C . GLN A 1 82 ? -15.433 8.543 -10.261 1.00 85.56 82 GLN A C 1
ATOM 625 O O . GLN A 1 82 ? -15.091 9.568 -10.858 1.00 85.56 82 GLN A O 1
ATOM 630 N N . TYR A 1 83 ? -14.569 7.549 -10.032 1.00 80.75 83 TYR A N 1
ATOM 631 C CA . TYR A 1 83 ? -13.156 7.630 -10.380 1.00 80.75 83 TYR A CA 1
ATOM 632 C C . TYR A 1 83 ? -12.939 7.832 -11.889 1.00 80.75 83 TYR A C 1
ATOM 634 O O . TYR A 1 83 ? -13.103 6.925 -12.709 1.00 80.75 83 TYR A O 1
ATOM 642 N N . GLN A 1 84 ? -12.492 9.035 -12.252 1.00 74.75 84 GLN A N 1
ATOM 643 C CA . GLN A 1 84 ? -11.993 9.355 -13.585 1.00 74.75 84 GLN A CA 1
ATOM 644 C C . GLN A 1 84 ? -10.472 9.219 -13.591 1.00 74.75 84 GLN A C 1
ATOM 646 O O . GLN A 1 84 ? -9.766 9.939 -12.881 1.00 74.75 84 GLN A O 1
ATOM 651 N N . SER A 1 85 ? -9.958 8.300 -14.414 1.00 71.81 85 SER A N 1
ATOM 652 C CA . SER A 1 85 ? -8.516 8.126 -14.600 1.00 71.81 85 SER A CA 1
ATOM 653 C C . SER A 1 85 ? -7.905 9.464 -15.010 1.00 71.81 85 SER A C 1
ATOM 655 O O . SER A 1 85 ? -8.173 9.981 -16.096 1.00 71.81 85 SER A O 1
ATOM 657 N N . THR A 1 86 ? -7.093 10.054 -14.132 1.00 66.88 86 THR A N 1
ATOM 658 C CA . THR A 1 86 ? -6.405 11.324 -14.385 1.00 66.88 86 THR A CA 1
ATOM 659 C C . THR A 1 86 ? -5.237 11.054 -15.340 1.00 66.88 86 THR A C 1
ATOM 661 O O . THR A 1 86 ? -4.068 11.019 -14.967 1.00 66.88 86 THR A O 1
ATOM 664 N N . GLY A 1 87 ? -5.574 10.765 -16.596 1.00 62.91 87 GLY A N 1
ATOM 665 C CA . GLY A 1 87 ? -4.712 10.176 -17.617 1.00 62.91 87 GLY A CA 1
ATOM 666 C C . GLY A 1 87 ? -3.698 11.130 -18.240 1.00 62.91 87 GLY A C 1
ATOM 667 O O . GLY A 1 87 ? -3.562 11.166 -19.463 1.00 62.91 87 GLY A O 1
ATOM 668 N N . ARG A 1 88 ? -2.938 11.886 -17.440 1.00 64.56 88 ARG A N 1
ATOM 669 C CA . ARG A 1 88 ? -1.715 12.500 -17.968 1.00 64.56 88 ARG A CA 1
ATOM 670 C C . ARG A 1 88 ? -0.678 11.398 -18.138 1.00 64.56 88 ARG A C 1
ATOM 672 O O . ARG A 1 88 ? -0.012 11.004 -17.184 1.00 64.56 88 ARG A O 1
ATOM 679 N N . LYS A 1 89 ? -0.558 10.889 -19.366 1.00 69.69 89 LYS A N 1
ATOM 680 C CA . LYS A 1 89 ? 0.575 10.047 -19.761 1.00 69.69 89 LYS A CA 1
ATOM 681 C C . LYS A 1 89 ? 1.855 10.813 -19.426 1.00 69.69 89 LYS A C 1
ATOM 683 O O . LYS A 1 89 ? 1.991 11.980 -19.788 1.00 69.69 89 LYS A O 1
ATOM 688 N N . MET A 1 90 ? 2.749 10.180 -18.674 1.00 70.50 90 MET A N 1
ATOM 689 C CA . MET A 1 90 ? 4.026 10.781 -18.311 1.00 70.50 90 MET A CA 1
ATOM 690 C C . MET A 1 90 ? 4.821 11.023 -19.595 1.00 70.50 90 MET A C 1
ATOM 692 O O . MET A 1 90 ? 5.164 10.075 -20.300 1.00 70.50 90 MET A O 1
ATOM 696 N N . GLU A 1 91 ? 5.082 12.289 -19.914 1.00 74.00 91 GLU A N 1
ATOM 697 C CA . GLU A 1 91 ? 6.002 12.642 -20.992 1.00 74.00 91 GLU A CA 1
ATOM 698 C C . GLU A 1 91 ? 7.378 12.056 -20.675 1.00 74.00 91 GLU A C 1
ATOM 700 O O . GLU A 1 91 ? 7.851 12.130 -19.535 1.00 74.00 91 GLU A O 1
ATOM 705 N N . ALA A 1 92 ? 8.018 11.459 -21.682 1.00 78.75 92 ALA A N 1
ATOM 706 C CA . ALA A 1 92 ? 9.341 10.877 -21.514 1.00 78.75 92 ALA A CA 1
ATOM 707 C C . ALA A 1 92 ? 10.311 11.925 -20.927 1.00 78.75 92 ALA A C 1
ATOM 709 O O . ALA A 1 92 ? 10.222 13.105 -21.293 1.00 78.75 92 ALA A O 1
ATOM 710 N N . PRO A 1 93 ? 11.255 11.529 -20.049 1.00 82.50 93 PRO A N 1
ATOM 711 C CA . PRO A 1 93 ? 12.222 12.455 -19.472 1.00 82.50 93 PRO A CA 1
ATOM 712 C C . PRO A 1 93 ? 12.935 13.244 -20.578 1.00 82.50 93 PRO A C 1
ATOM 714 O O . PRO A 1 93 ? 13.714 12.695 -21.361 1.00 82.50 93 PRO A O 1
ATOM 717 N N . ARG A 1 94 ? 12.655 14.547 -20.681 1.00 82.25 94 ARG A N 1
ATOM 718 C CA . ARG A 1 94 ? 13.302 15.405 -21.677 1.00 82.25 94 ARG A CA 1
ATOM 719 C C . ARG A 1 94 ? 14.732 15.690 -21.228 1.00 82.25 94 ARG A C 1
ATOM 721 O O . ARG A 1 94 ? 14.957 16.385 -20.243 1.00 82.25 94 ARG A O 1
ATOM 728 N N . MET A 1 95 ? 15.705 15.168 -21.975 1.00 75.12 95 MET A N 1
ATOM 729 C CA . MET A 1 95 ? 17.122 15.509 -21.802 1.00 75.12 95 MET A CA 1
ATOM 730 C C . MET A 1 95 ? 17.312 17.025 -21.933 1.00 75.12 95 MET A C 1
ATOM 732 O O . MET A 1 95 ? 16.858 17.620 -22.916 1.00 75.12 95 MET A O 1
ATOM 736 N N . SER A 1 96 ? 17.994 17.639 -20.962 1.00 80.25 96 SER A N 1
ATOM 737 C CA . SER A 1 96 ? 18.227 19.085 -20.956 1.00 80.25 96 SER A CA 1
ATOM 738 C C . SER A 1 96 ? 19.094 19.518 -22.148 1.00 80.25 96 SER A C 1
ATOM 740 O O . SER A 1 96 ? 19.965 18.782 -22.622 1.00 80.25 96 SER A O 1
ATOM 742 N N . ASN A 1 97 ? 18.871 20.739 -22.647 1.00 80.81 97 ASN A N 1
ATOM 743 C CA . ASN A 1 97 ? 19.587 21.265 -23.817 1.00 80.81 97 ASN A CA 1
ATOM 744 C C . ASN A 1 97 ? 21.110 21.348 -23.601 1.00 80.81 97 ASN A C 1
ATOM 746 O O . ASN A 1 97 ? 21.865 21.156 -24.552 1.00 80.81 97 ASN A O 1
ATOM 750 N N . LYS A 1 98 ? 21.558 21.543 -22.352 1.00 79.69 98 LYS A N 1
ATOM 751 C CA . LYS A 1 98 ? 22.981 21.535 -21.974 1.00 79.69 98 LYS A CA 1
ATOM 752 C C . LYS A 1 98 ? 23.640 20.182 -22.261 1.00 79.69 98 LYS A C 1
ATOM 754 O O . LYS A 1 98 ? 24.660 20.129 -22.939 1.00 79.69 98 LYS A O 1
ATOM 759 N N . VAL A 1 99 ? 22.985 19.080 -21.879 1.00 81.69 99 VAL A N 1
ATOM 760 C CA . VAL A 1 99 ? 23.507 17.718 -22.101 1.00 81.69 99 VAL A CA 1
ATOM 761 C C . VAL A 1 99 ? 23.581 17.380 -23.597 1.00 81.69 99 VAL A C 1
ATOM 763 O O . VAL A 1 99 ? 24.496 16.686 -24.041 1.00 81.69 99 VAL A O 1
ATOM 766 N N . LYS A 1 100 ? 22.658 17.908 -24.416 1.00 81.31 100 LYS A N 1
ATOM 767 C CA . LYS A 1 100 ? 22.728 17.763 -25.882 1.00 81.31 100 LYS A CA 1
ATOM 768 C C . LYS A 1 100 ? 23.910 18.528 -26.486 1.00 81.31 100 LYS A C 1
ATOM 770 O O . LYS A 1 100 ? 24.557 18.008 -27.394 1.00 81.31 100 LYS A O 1
ATOM 775 N N . GLN A 1 101 ? 24.190 19.738 -25.998 1.00 82.25 101 GLN A N 1
ATOM 776 C CA . GLN A 1 101 ? 25.326 20.542 -26.456 1.00 82.25 101 GLN A CA 1
ATOM 777 C C . GLN A 1 101 ? 26.656 19.875 -26.100 1.00 82.25 101 GLN A C 1
ATOM 779 O O . GLN A 1 101 ? 27.481 19.693 -26.989 1.00 82.25 101 GLN A O 1
ATOM 784 N N . GLU A 1 102 ? 26.819 19.417 -24.858 1.00 84.44 102 GLU A N 1
ATOM 785 C CA . GLU A 1 102 ? 28.024 18.709 -24.401 1.00 84.44 102 GLU A CA 1
ATOM 786 C C . GLU A 1 102 ? 28.266 17.404 -25.170 1.00 84.44 102 GLU A C 1
ATOM 788 O O . GLU A 1 102 ? 29.386 17.118 -25.590 1.00 84.44 102 GLU A O 1
ATOM 793 N N . ARG A 1 103 ? 27.214 16.620 -25.448 1.00 83.06 103 ARG A N 1
ATOM 794 C CA . ARG A 1 103 ? 27.357 15.398 -26.258 1.00 83.06 103 ARG A CA 1
ATOM 795 C C . ARG A 1 103 ? 27.756 15.720 -27.706 1.00 83.06 103 ARG A C 1
ATOM 797 O O . ARG A 1 103 ? 28.545 14.986 -28.300 1.00 83.06 103 ARG A O 1
ATOM 804 N N . ARG A 1 104 ? 27.249 16.821 -28.278 1.00 82.69 104 ARG A N 1
ATOM 805 C CA . ARG A 1 104 ? 27.592 17.267 -29.642 1.00 82.69 104 ARG A CA 1
ATOM 806 C C . ARG A 1 104 ? 29.020 17.809 -29.725 1.00 82.69 104 ARG A C 1
ATOM 808 O O . ARG A 1 104 ? 29.709 17.521 -30.702 1.00 82.69 104 ARG A O 1
ATOM 815 N N . THR A 1 105 ? 29.472 18.566 -28.726 1.00 83.19 105 THR A N 1
ATOM 816 C CA . THR A 1 105 ? 30.859 19.049 -28.665 1.00 83.19 105 THR A CA 1
ATOM 817 C C . THR A 1 105 ? 31.823 17.886 -28.464 1.00 83.19 105 THR A C 1
ATOM 819 O O . THR A 1 105 ? 32.784 17.782 -29.220 1.00 83.19 105 THR A O 1
ATOM 822 N N . ALA A 1 106 ? 31.523 16.947 -27.562 1.00 81.06 106 ALA A N 1
ATOM 823 C CA . ALA A 1 106 ? 32.334 15.748 -27.349 1.00 81.06 106 ALA A CA 1
ATOM 824 C C . ALA A 1 106 ? 32.463 14.885 -28.619 1.00 81.06 106 ALA A C 1
ATOM 826 O O . ALA A 1 106 ? 33.568 14.478 -28.980 1.00 81.06 106 ALA A O 1
ATOM 827 N N . PHE A 1 107 ? 31.362 14.660 -29.345 1.00 83.00 107 PHE A N 1
ATOM 828 C CA . PHE A 1 107 ? 31.386 13.914 -30.609 1.00 83.00 107 PHE A CA 1
ATOM 829 C C . PHE A 1 107 ? 32.204 14.624 -31.700 1.00 83.00 107 PHE A C 1
ATOM 831 O O . PHE A 1 107 ? 32.979 13.991 -32.423 1.00 83.00 107 PHE A O 1
ATOM 838 N N . ARG A 1 108 ? 32.077 15.954 -31.803 1.00 82.50 108 ARG A N 1
ATOM 839 C CA . ARG A 1 108 ? 32.852 16.764 -32.753 1.00 82.50 108 ARG A CA 1
ATOM 840 C C . ARG A 1 108 ? 34.349 16.695 -32.449 1.00 82.50 108 ARG A C 1
ATOM 842 O O . ARG A 1 108 ? 35.134 16.485 -33.366 1.00 82.50 108 ARG A O 1
ATOM 849 N N . THR A 1 109 ? 34.739 16.796 -31.181 1.00 76.25 109 THR A N 1
ATOM 850 C CA . THR A 1 109 ? 36.146 16.708 -30.769 1.00 76.25 109 THR A CA 1
ATOM 851 C C . THR A 1 109 ? 36.739 15.327 -31.062 1.00 76.25 109 THR A C 1
ATOM 853 O O . THR A 1 109 ? 37.847 15.242 -31.585 1.00 76.25 109 THR A O 1
ATOM 856 N N . GLN A 1 110 ? 35.988 14.244 -30.832 1.00 73.94 110 GLN A N 1
ATOM 857 C CA . GLN A 1 110 ? 36.441 12.885 -31.164 1.00 73.94 110 GLN A CA 1
ATOM 858 C C . GLN A 1 110 ? 36.573 12.646 -32.676 1.00 73.94 110 GLN A C 1
ATOM 860 O O . GLN A 1 110 ? 37.501 11.970 -33.117 1.00 73.94 110 GLN A O 1
ATOM 865 N N . THR A 1 111 ? 35.681 13.222 -33.487 1.00 69.06 111 THR A N 1
ATOM 866 C CA . THR A 1 111 ? 35.732 13.090 -34.954 1.00 69.06 111 THR A CA 1
ATOM 867 C C . THR A 1 111 ? 36.952 13.810 -35.537 1.00 69.06 111 THR A C 1
ATOM 869 O O . THR A 1 111 ? 37.653 13.249 -36.378 1.00 69.06 111 THR A O 1
ATOM 872 N N . THR A 1 112 ? 37.272 15.008 -35.040 1.00 60.34 112 THR A N 1
ATOM 873 C CA . THR A 1 112 ? 38.470 15.752 -35.461 1.00 60.34 112 THR A CA 1
ATOM 874 C C . THR A 1 112 ? 39.765 15.042 -35.050 1.00 60.34 112 THR A C 1
ATOM 876 O O . THR A 1 112 ? 40.727 15.033 -35.813 1.00 60.34 112 THR A O 1
ATOM 879 N N . GLN A 1 113 ? 39.786 14.380 -33.888 1.00 59.56 113 GLN A N 1
ATOM 880 C CA . GLN A 1 113 ? 40.949 13.610 -33.428 1.00 59.56 113 GLN A CA 1
ATOM 881 C C . GLN A 1 113 ? 41.177 12.322 -34.242 1.00 59.56 113 GLN A C 1
ATOM 883 O O . GLN A 1 113 ? 42.323 11.992 -34.541 1.00 59.56 113 GLN A O 1
ATOM 888 N N . ARG A 1 114 ? 40.108 11.630 -34.671 1.00 57.66 114 ARG A N 1
ATOM 889 C CA . ARG A 1 114 ? 40.199 10.442 -35.548 1.00 57.66 114 ARG A CA 1
ATOM 890 C C . ARG A 1 114 ? 40.589 10.782 -36.991 1.00 57.66 114 ARG A C 1
ATOM 892 O O . ARG A 1 114 ? 41.304 10.014 -37.624 1.00 57.66 114 ARG A O 1
ATOM 899 N N . ALA A 1 115 ? 40.178 11.941 -37.507 1.00 57.31 115 ALA A N 1
ATOM 900 C CA . ALA A 1 115 ? 40.599 12.413 -38.831 1.00 57.31 115 ALA A CA 1
ATOM 901 C C . ALA A 1 115 ? 42.079 12.855 -38.872 1.00 57.31 115 ALA A C 1
ATOM 903 O O . ALA A 1 115 ? 42.706 12.804 -39.929 1.00 57.31 115 ALA A O 1
ATOM 904 N N . GLY A 1 116 ? 42.653 13.251 -37.729 1.00 53.44 116 GLY A N 1
ATOM 905 C CA . GLY A 1 116 ? 44.070 13.608 -37.598 1.00 53.44 116 GLY A CA 1
ATOM 906 C C . GLY A 1 116 ? 45.033 12.415 -37.543 1.00 53.44 116 GLY A C 1
ATOM 907 O O . GLY A 1 116 ? 46.214 12.580 -37.826 1.00 53.44 116 GLY A O 1
ATOM 908 N N . THR A 1 117 ? 44.550 11.207 -37.232 1.00 51.38 117 THR A N 1
ATOM 909 C CA . THR A 1 117 ? 45.382 9.990 -37.119 1.00 51.38 117 THR A CA 1
ATOM 910 C C . THR A 1 117 ? 45.479 9.179 -38.417 1.00 51.38 117 THR A C 1
ATOM 912 O O . THR A 1 117 ? 46.298 8.272 -38.505 1.00 51.38 117 THR A O 1
ATOM 915 N N . ALA A 1 118 ? 44.710 9.522 -39.458 1.00 47.72 118 ALA A N 1
ATOM 916 C CA . ALA A 1 118 ? 44.705 8.807 -40.740 1.00 47.72 118 ALA A CA 1
ATOM 917 C C . ALA A 1 118 ? 45.693 9.360 -41.796 1.00 47.72 118 ALA A C 1
ATOM 919 O O . ALA A 1 118 ? 45.660 8.923 -42.942 1.00 47.72 118 ALA A O 1
ATOM 920 N N . ARG A 1 119 ? 46.566 10.322 -41.450 1.00 47.31 119 ARG A N 1
ATOM 921 C CA . ARG A 1 119 ? 47.520 10.942 -42.402 1.00 47.31 119 ARG A CA 1
ATOM 922 C C . ARG A 1 119 ? 49.002 10.641 -42.152 1.00 47.31 119 ARG A C 1
ATOM 924 O O . ARG A 1 119 ? 49.839 11.180 -42.865 1.00 47.31 119 ARG A O 1
ATOM 931 N N . VAL A 1 120 ? 49.348 9.770 -41.203 1.00 47.56 120 VAL A N 1
ATOM 932 C CA . VAL A 1 120 ? 50.751 9.380 -40.967 1.00 47.56 120 VAL A CA 1
ATOM 933 C C . VAL A 1 120 ? 50.886 7.861 -41.030 1.00 47.56 120 VAL A C 1
ATOM 935 O O . VAL A 1 120 ? 50.915 7.179 -40.015 1.00 47.56 120 VAL A O 1
ATOM 938 N N . SER A 1 121 ? 50.930 7.311 -42.242 1.00 44.41 121 SER A N 1
ATOM 939 C CA . SER A 1 121 ? 51.496 5.977 -42.476 1.00 44.41 121 SER A CA 1
ATOM 940 C C . SER A 1 121 ? 52.009 5.843 -43.909 1.00 44.41 121 SER A C 1
ATOM 942 O O . SER A 1 121 ? 51.395 5.206 -44.749 1.00 44.41 121 SER A O 1
ATOM 944 N N . THR A 1 122 ? 53.179 6.431 -44.169 1.00 33.47 122 THR A N 1
ATOM 945 C CA . THR A 1 122 ? 54.119 5.934 -45.189 1.00 33.47 122 THR A CA 1
ATOM 946 C C . THR A 1 122 ? 55.521 6.450 -44.873 1.00 33.47 122 THR A C 1
ATOM 948 O O . THR A 1 122 ? 55.821 7.603 -45.160 1.00 33.47 122 THR A O 1
ATOM 951 N N . ALA A 1 123 ? 56.359 5.604 -44.260 1.00 32.62 123 ALA A N 1
ATOM 952 C CA . ALA A 1 123 ? 57.631 5.130 -44.830 1.00 32.62 123 ALA A CA 1
ATOM 953 C C . ALA A 1 123 ? 58.691 4.745 -43.767 1.00 32.62 123 ALA A C 1
ATOM 955 O O . ALA A 1 123 ? 59.175 5.586 -43.020 1.00 32.62 123 ALA A O 1
ATOM 956 N N . LYS A 1 124 ? 59.114 3.477 -43.880 1.00 29.12 124 LYS A N 1
ATOM 957 C CA . LYS A 1 124 ? 60.435 2.871 -43.619 1.00 29.12 124 LYS A CA 1
ATOM 958 C C . LYS A 1 124 ? 60.908 2.506 -42.194 1.00 29.12 124 LYS A C 1
ATOM 960 O O . LYS A 1 124 ? 61.088 3.314 -41.297 1.00 29.12 124 LYS A O 1
ATOM 965 N N . GLU A 1 125 ? 61.166 1.204 -42.128 1.00 31.36 125 GLU A N 1
ATOM 966 C CA . GLU A 1 125 ? 61.697 0.261 -41.144 1.00 31.36 125 GLU A CA 1
ATOM 967 C C . GLU A 1 125 ? 63.208 0.390 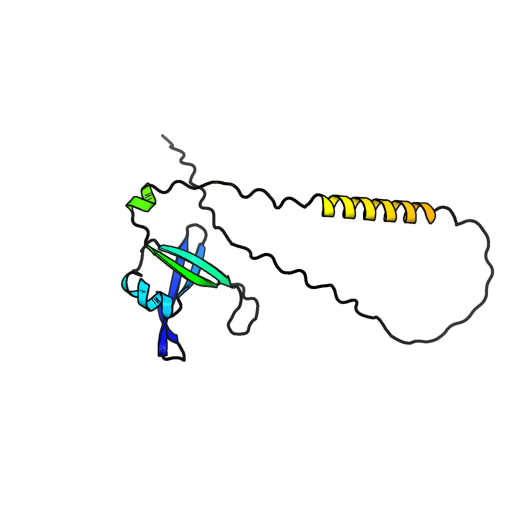-40.863 1.00 31.36 125 GLU A C 1
ATOM 969 O O . GLU A 1 125 ? 63.954 0.614 -41.809 1.00 31.36 125 GLU A O 1
ATOM 974 N N . THR A 1 126 ? 63.642 0.150 -39.609 1.00 27.66 126 THR A N 1
ATOM 975 C CA . THR A 1 126 ? 64.820 -0.684 -39.241 1.00 27.66 126 THR A CA 1
ATOM 976 C C . THR A 1 126 ? 64.890 -0.987 -37.726 1.00 27.66 126 THR A C 1
ATOM 978 O O . THR A 1 126 ? 65.076 -0.088 -36.915 1.00 27.66 126 THR A O 1
ATOM 981 N N . ASN A 1 127 ? 64.742 -2.278 -37.396 1.00 30.22 127 ASN A N 1
ATOM 982 C CA . ASN A 1 127 ? 65.453 -3.138 -36.423 1.00 30.22 127 ASN A CA 1
ATOM 983 C C . ASN A 1 127 ? 66.166 -2.539 -35.175 1.00 30.22 127 ASN A C 1
ATOM 985 O O . ASN A 1 127 ? 67.110 -1.774 -35.335 1.00 30.22 127 ASN A O 1
ATOM 989 N N . MET A 1 128 ? 65.823 -3.029 -33.963 1.00 32.97 128 MET A N 1
ATOM 990 C CA . MET A 1 128 ? 66.729 -3.676 -32.969 1.00 32.97 128 MET A CA 1
ATOM 991 C C . MET A 1 128 ? 66.043 -3.898 -31.592 1.00 32.97 128 MET A C 1
ATOM 993 O O . MET A 1 128 ? 65.810 -2.972 -30.826 1.00 32.97 128 MET A O 1
ATOM 997 N N . LYS A 1 129 ? 65.734 -5.171 -31.305 1.00 30.33 129 LYS A N 1
ATOM 998 C CA . LYS A 1 129 ? 65.912 -5.942 -30.049 1.00 30.33 129 LYS A CA 1
ATOM 999 C C . LYS A 1 129 ? 65.876 -5.245 -28.663 1.00 30.33 129 LYS A C 1
ATOM 1001 O O . LYS A 1 129 ? 66.817 -4.551 -28.298 1.00 30.33 129 LYS A O 1
ATOM 1006 N N . SER A 1 130 ? 64.925 -5.649 -27.805 1.00 33.00 130 SER A N 1
ATOM 1007 C CA . SER A 1 130 ? 65.159 -6.262 -26.465 1.00 33.00 130 SER A CA 1
ATOM 1008 C C . SER A 1 130 ? 63.852 -6.474 -25.661 1.00 33.00 130 SER A C 1
ATOM 1010 O O . SER A 1 130 ? 63.023 -5.582 -25.534 1.00 33.00 130 SER A O 1
ATOM 1012 N N . THR A 1 131 ? 63.676 -7.683 -25.124 1.00 36.03 131 THR A N 1
ATOM 1013 C CA . THR A 1 131 ? 62.867 -8.050 -23.930 1.00 36.03 131 THR A CA 1
ATOM 1014 C C . THR A 1 131 ? 63.799 -8.040 -22.693 1.00 36.03 131 THR A C 1
ATOM 1016 O O . THR A 1 131 ? 65.010 -8.066 -22.942 1.00 36.03 131 THR A O 1
ATOM 1019 N N . PRO A 1 132 ? 63.365 -8.072 -21.397 1.00 42.09 132 PRO A N 1
ATOM 1020 C CA . PRO A 1 132 ? 62.089 -8.550 -20.807 1.00 42.09 132 PRO A CA 1
ATOM 1021 C C . PRO A 1 132 ? 61.545 -7.719 -19.585 1.00 42.09 132 PRO A C 1
ATOM 1023 O O . PRO A 1 132 ? 62.068 -6.654 -19.286 1.00 42.09 132 PRO A O 1
ATOM 1026 N N . ALA A 1 133 ? 60.560 -8.283 -18.851 1.00 29.28 133 ALA A N 1
ATOM 1027 C CA . ALA A 1 133 ? 60.083 -7.976 -17.472 1.00 29.28 133 ALA A CA 1
ATOM 1028 C C . ALA A 1 133 ? 59.092 -6.792 -17.298 1.00 29.28 133 ALA A C 1
ATOM 1030 O O . ALA A 1 133 ? 59.375 -5.675 -17.702 1.00 29.28 133 ALA A O 1
ATOM 1031 N N . ASP A 1 134 ? 57.827 -7.017 -16.911 1.00 29.56 134 ASP A N 1
ATOM 1032 C CA . ASP A 1 134 ? 57.256 -7.301 -15.566 1.00 29.56 134 ASP A CA 1
ATOM 1033 C C . ASP A 1 134 ? 56.821 -6.011 -14.819 1.00 29.56 134 ASP A C 1
ATOM 1035 O O . ASP A 1 134 ? 57.358 -4.937 -15.062 1.00 29.56 134 ASP A O 1
ATOM 1039 N N . ALA A 1 135 ? 55.841 -6.151 -13.917 1.00 32.69 135 ALA A N 1
ATOM 1040 C CA . ALA A 1 135 ? 55.238 -5.169 -13.002 1.00 32.69 135 ALA A CA 1
ATOM 1041 C C . ALA A 1 135 ? 53.964 -4.420 -13.468 1.00 32.69 135 ALA A C 1
ATOM 1043 O O . ALA A 1 135 ? 53.975 -3.319 -14.012 1.00 32.69 135 ALA A O 1
ATOM 1044 N N . THR A 1 136 ? 52.820 -5.028 -13.137 1.00 44.16 136 THR A N 1
ATOM 1045 C CA . THR A 1 136 ? 51.778 -4.478 -12.245 1.00 44.16 136 THR A CA 1
ATOM 1046 C C . THR A 1 136 ? 51.661 -2.950 -12.131 1.00 44.16 136 THR A C 1
ATOM 1048 O O . THR A 1 136 ? 52.478 -2.314 -11.473 1.00 44.16 136 THR A O 1
ATOM 1051 N N . ASN A 1 137 ? 50.546 -2.384 -12.613 1.00 38.59 137 ASN A N 1
ATOM 1052 C CA . ASN A 1 137 ? 49.572 -1.632 -11.796 1.00 38.59 137 ASN A CA 1
ATOM 1053 C C . ASN A 1 137 ? 48.478 -1.022 -12.687 1.00 38.59 137 ASN A C 1
ATOM 1055 O O . ASN A 1 137 ? 48.710 -0.080 -13.437 1.00 38.59 137 ASN A O 1
ATOM 1059 N N . THR A 1 138 ? 47.256 -1.545 -12.572 1.00 47.97 138 THR A N 1
ATOM 1060 C CA . THR A 1 138 ? 46.047 -0.910 -13.114 1.00 47.97 138 THR A CA 1
ATOM 1061 C C . THR A 1 138 ? 45.426 -0.037 -12.022 1.00 47.97 138 THR A C 1
ATOM 1063 O O . THR A 1 138 ? 44.918 -0.595 -11.046 1.00 47.97 138 THR A O 1
ATOM 1066 N N . PRO A 1 139 ? 45.376 1.302 -12.145 1.00 38.09 139 PRO A N 1
ATOM 1067 C CA . PRO A 1 139 ? 44.527 2.102 -11.281 1.00 38.09 139 PRO A CA 1
ATOM 1068 C C . PRO A 1 139 ? 43.085 2.009 -11.789 1.00 38.09 139 PRO A C 1
ATOM 1070 O O . PRO A 1 139 ? 42.722 2.515 -12.851 1.00 38.09 139 PRO A O 1
ATOM 1073 N N . ARG A 1 140 ? 42.251 1.339 -10.994 1.00 40.41 140 ARG A N 1
ATOM 1074 C CA . ARG A 1 140 ? 40.791 1.303 -11.101 1.00 40.41 140 ARG A CA 1
ATOM 1075 C C . ARG A 1 140 ? 40.237 2.724 -10.959 1.00 40.41 140 ARG A C 1
ATOM 1077 O O . ARG A 1 140 ? 40.069 3.213 -9.843 1.00 40.41 140 ARG A O 1
ATOM 1084 N N . VAL A 1 141 ? 39.921 3.378 -12.075 1.00 40.22 141 VAL A N 1
ATOM 1085 C CA . VAL A 1 141 ? 39.177 4.644 -12.053 1.00 40.22 141 VAL A CA 1
ATOM 1086 C C . VAL A 1 141 ? 37.751 4.347 -11.592 1.00 40.22 141 VAL A C 1
ATOM 1088 O O . VAL A 1 141 ? 36.968 3.683 -12.272 1.00 40.22 141 VAL A O 1
ATOM 1091 N N . GLN A 1 142 ? 37.448 4.794 -10.376 1.00 39.62 142 GLN A N 1
ATOM 1092 C CA . GLN A 1 142 ? 36.135 4.706 -9.755 1.00 39.62 142 GLN A CA 1
ATOM 1093 C C . GLN A 1 142 ? 35.142 5.558 -10.553 1.00 39.62 142 GLN A C 1
ATOM 1095 O O . GLN A 1 142 ? 35.307 6.769 -10.678 1.00 39.62 142 GLN A O 1
ATOM 1100 N N . GLN A 1 143 ? 34.103 4.921 -11.095 1.00 44.56 143 GLN A N 1
ATOM 1101 C CA . GLN A 1 143 ? 32.973 5.633 -11.687 1.00 44.56 143 GLN A CA 1
ATOM 1102 C C . GLN A 1 143 ? 32.246 6.439 -10.593 1.00 44.56 143 GLN A C 1
ATOM 1104 O O . GLN A 1 143 ? 31.934 5.876 -9.537 1.00 44.56 143 GLN A O 1
ATOM 1109 N N . PRO A 1 144 ? 31.949 7.733 -10.813 1.00 37.50 144 PRO A N 1
ATOM 1110 C CA . PRO A 1 144 ? 31.164 8.513 -9.869 1.00 37.50 144 PRO A CA 1
ATOM 1111 C C . PRO A 1 144 ? 29.739 7.952 -9.787 1.00 37.50 144 PRO A C 1
ATOM 1113 O O . PRO A 1 144 ? 29.067 7.750 -10.799 1.00 37.50 144 PRO A O 1
ATOM 1116 N N . ARG A 1 145 ? 29.279 7.688 -8.559 1.00 37.25 145 ARG A N 1
ATOM 1117 C CA . ARG A 1 145 ? 27.924 7.205 -8.268 1.00 37.25 145 ARG A CA 1
ATOM 1118 C C . ARG A 1 145 ? 26.919 8.302 -8.617 1.00 37.25 145 ARG A C 1
ATOM 1120 O O . ARG A 1 145 ? 26.818 9.301 -7.910 1.00 37.25 145 ARG A O 1
ATOM 1127 N N . THR A 1 146 ? 26.164 8.117 -9.692 1.00 55.62 146 THR A N 1
ATOM 1128 C CA . THR A 1 146 ? 24.993 8.949 -9.986 1.00 55.62 146 THR A CA 1
ATOM 1129 C C . THR A 1 146 ? 23.910 8.714 -8.924 1.00 55.62 146 THR A C 1
ATOM 1131 O O . THR A 1 146 ? 23.649 7.550 -8.599 1.00 55.62 146 THR A O 1
ATOM 1134 N N . PRO A 1 147 ? 23.238 9.753 -8.392 1.00 45.06 147 PRO A N 1
ATOM 1135 C CA . PRO A 1 147 ? 22.079 9.562 -7.530 1.00 45.06 147 PRO A CA 1
ATOM 1136 C C . PRO A 1 147 ? 20.959 8.898 -8.334 1.00 45.06 147 PRO A C 1
ATOM 1138 O O . PRO A 1 147 ? 20.553 9.396 -9.384 1.00 45.06 147 PRO A O 1
ATOM 1141 N N . CYS A 1 148 ? 20.480 7.757 -7.846 1.00 39.44 148 CYS A N 1
ATOM 1142 C CA . CYS A 1 148 ? 19.365 7.029 -8.437 1.00 39.44 148 CYS A CA 1
ATOM 1143 C C . CYS A 1 148 ? 18.096 7.904 -8.362 1.00 39.44 148 CYS A C 1
ATOM 1145 O O . CYS A 1 148 ? 17.752 8.355 -7.263 1.00 39.44 148 CYS A O 1
ATOM 1147 N N . PRO A 1 149 ? 17.384 8.183 -9.470 1.00 43.34 149 PRO A N 1
ATOM 1148 C CA . PRO A 1 149 ? 16.131 8.916 -9.392 1.00 43.34 149 PRO A CA 1
ATOM 1149 C C . PRO A 1 149 ? 15.083 8.066 -8.665 1.00 43.34 149 PRO A C 1
ATOM 1151 O O . PRO A 1 149 ? 14.895 6.888 -8.962 1.00 43.34 149 PRO A O 1
ATOM 1154 N N . ARG A 1 150 ? 14.401 8.682 -7.693 1.00 44.41 150 ARG A N 1
ATOM 1155 C CA . ARG A 1 150 ? 13.272 8.119 -6.940 1.00 44.41 150 ARG A CA 1
ATOM 1156 C C . ARG A 1 150 ? 12.194 7.639 -7.926 1.00 44.41 150 ARG A C 1
ATOM 1158 O O . ARG A 1 150 ? 11.423 8.445 -8.441 1.00 44.41 150 ARG A O 1
ATOM 1165 N N . GLN A 1 151 ? 12.148 6.338 -8.203 1.00 34.12 151 GLN A N 1
ATOM 1166 C CA . GLN A 1 151 ? 11.094 5.738 -9.017 1.00 34.12 151 GLN A CA 1
ATOM 1167 C C . GLN A 1 151 ? 9.809 5.680 -8.186 1.00 34.12 151 GLN A C 1
ATOM 1169 O O . GLN A 1 151 ? 9.672 4.859 -7.282 1.00 34.12 151 GLN A O 1
ATOM 1174 N N . LYS A 1 152 ? 8.860 6.573 -8.481 1.00 33.59 152 LYS A N 1
ATOM 1175 C CA . LYS A 1 152 ? 7.456 6.354 -8.125 1.00 33.59 152 LYS A CA 1
ATOM 1176 C C . LYS A 1 152 ? 6.894 5.369 -9.149 1.00 33.59 152 LYS A C 1
ATOM 1178 O O . LYS A 1 152 ? 6.765 5.716 -10.320 1.00 33.59 152 LYS A O 1
ATOM 1183 N N . SER A 1 153 ? 6.640 4.138 -8.717 1.00 30.47 153 SER A N 1
ATOM 1184 C CA . SER A 1 153 ? 5.966 3.133 -9.541 1.00 30.47 153 SER A CA 1
ATOM 1185 C C . SER A 1 153 ? 4.472 3.439 -9.526 1.00 30.47 153 SER A C 1
ATOM 1187 O O . SER A 1 153 ? 3.855 3.397 -8.467 1.00 30.47 153 SER A O 1
ATOM 1189 N N . TYR A 1 154 ? 3.912 3.800 -10.679 1.00 38.25 154 TYR A N 1
ATOM 1190 C CA . TYR A 1 154 ? 2.473 3.964 -10.871 1.00 38.25 154 TYR A CA 1
ATOM 1191 C C . TYR A 1 154 ? 1.977 2.784 -11.703 1.00 38.25 154 TYR A C 1
ATOM 1193 O O . TYR A 1 154 ? 2.401 2.610 -12.845 1.00 38.25 154 TYR A O 1
ATOM 1201 N N . PHE A 1 155 ? 1.113 1.967 -11.113 1.00 34.38 155 PHE A N 1
ATOM 1202 C CA . PHE A 1 155 ? 0.421 0.873 -11.784 1.00 34.38 155 PHE A CA 1
ATOM 1203 C C . PHE A 1 155 ? -0.777 1.443 -12.558 1.00 34.38 155 PHE A C 1
ATOM 1205 O O . PHE A 1 155 ? -1.517 2.278 -12.037 1.00 34.38 155 PHE A O 1
ATOM 1212 N N . PHE A 1 156 ? -0.928 1.057 -13.825 1.00 32.19 156 PHE A N 1
ATOM 1213 C CA . PHE A 1 156 ? -1.926 1.614 -14.742 1.00 32.19 156 PHE A CA 1
ATOM 1214 C C . PHE A 1 156 ? -2.979 0.544 -15.046 1.00 32.19 156 PHE A C 1
ATOM 1216 O O . PHE A 1 156 ? -2.691 -0.429 -15.738 1.00 32.19 156 PHE A O 1
ATOM 1223 N N . ILE A 1 157 ? -4.208 0.727 -14.562 1.00 42.94 157 ILE A N 1
ATOM 1224 C CA . ILE A 1 157 ? -5.343 -0.130 -14.923 1.00 42.94 157 ILE A CA 1
ATOM 1225 C C . ILE A 1 157 ? -5.856 0.313 -16.299 1.00 42.94 157 ILE A C 1
ATOM 1227 O O . ILE A 1 157 ? -6.482 1.366 -16.430 1.00 42.94 157 ILE A O 1
ATOM 1231 N N . SER A 1 158 ? -5.596 -0.479 -17.341 1.00 37.25 158 SER A N 1
ATOM 1232 C CA . SER A 1 158 ? -6.224 -0.318 -18.656 1.00 37.25 158 SER A CA 1
ATOM 1233 C C . SER A 1 158 ? -7.526 -1.129 -18.725 1.00 37.25 158 SER A C 1
ATOM 1235 O O . SER A 1 158 ? -7.576 -2.316 -18.409 1.00 37.25 158 SER A O 1
ATOM 1237 N N . LYS A 1 159 ? -8.621 -0.458 -19.099 1.00 45.38 159 LYS A N 1
ATOM 1238 C CA . LYS A 1 159 ? -9.962 -1.040 -19.236 1.00 45.38 159 LYS A CA 1
ATOM 1239 C C . LYS A 1 159 ? -10.100 -1.801 -20.564 1.00 45.38 159 LYS A C 1
ATOM 1241 O O . LYS A 1 159 ? -9.861 -1.253 -21.635 1.00 45.38 159 LYS A O 1
ATOM 1246 N N . THR A 1 160 ? -10.503 -3.058 -20.419 1.00 47.25 160 THR A N 1
ATOM 1247 C CA . THR A 1 160 ? -11.408 -3.916 -21.204 1.00 47.25 160 THR A CA 1
ATOM 1248 C C . THR A 1 160 ? -11.910 -3.427 -22.573 1.00 47.25 160 THR A C 1
ATOM 1250 O O . THR A 1 160 ? -12.588 -2.407 -22.682 1.00 47.25 160 THR A O 1
ATOM 1253 N N . ARG A 1 161 ? -11.712 -4.270 -23.599 1.00 42.19 161 ARG A N 1
ATOM 1254 C CA . ARG A 1 161 ? -12.511 -4.303 -24.836 1.00 42.19 161 ARG A CA 1
ATOM 1255 C C . ARG A 1 161 ? -13.728 -5.203 -24.584 1.00 42.19 161 ARG A C 1
ATOM 1257 O O . ARG A 1 161 ? -13.556 -6.388 -24.325 1.00 42.19 161 ARG A O 1
ATOM 1264 N N . VAL A 1 162 ? -14.937 -4.646 -24.635 1.00 42.88 162 VAL A N 1
ATOM 1265 C CA . VAL A 1 162 ? -16.187 -5.420 -24.711 1.00 42.88 162 VAL A CA 1
ATOM 1266 C C . VAL A 1 162 ? -16.445 -5.711 -26.187 1.00 42.88 162 VAL A C 1
ATOM 1268 O O . VAL A 1 162 ? -16.470 -4.790 -27.000 1.00 42.88 162 VAL A O 1
ATOM 1271 N N . THR A 1 163 ? -16.607 -6.979 -26.546 1.00 44.19 163 THR A N 1
ATOM 1272 C CA . THR A 1 163 ? -17.127 -7.391 -27.855 1.00 44.19 163 THR A CA 1
ATOM 1273 C C . THR A 1 163 ? -18.424 -8.136 -27.581 1.00 44.19 163 THR A C 1
ATOM 1275 O O . THR A 1 163 ? -18.396 -9.197 -26.966 1.00 44.19 163 THR A O 1
ATOM 1278 N N . MET A 1 164 ? -19.558 -7.539 -27.957 1.00 39.81 164 MET A N 1
ATOM 1279 C CA . MET A 1 164 ? -20.837 -8.246 -27.986 1.00 39.81 164 MET A CA 1
ATOM 1280 C C . MET A 1 164 ? -20.867 -9.140 -29.223 1.00 39.81 164 MET A C 1
ATOM 1282 O O . MET A 1 164 ? -20.605 -8.672 -30.331 1.00 39.81 164 MET A O 1
ATOM 1286 N N . ILE A 1 165 ? -21.170 -10.414 -29.007 1.00 50.69 165 ILE A N 1
ATOM 1287 C CA . ILE A 1 165 ? -21.536 -11.377 -30.041 1.00 50.69 165 ILE A CA 1
ATOM 1288 C C . ILE A 1 165 ? -23.053 -11.538 -29.892 1.00 50.69 165 ILE A C 1
ATOM 1290 O O . ILE A 1 165 ? -23.510 -11.860 -28.795 1.00 50.69 165 ILE A O 1
ATOM 1294 N N . ASN A 1 166 ? -23.800 -11.227 -30.954 1.00 48.34 166 ASN A N 1
ATOM 1295 C CA . ASN A 1 166 ? -25.198 -11.641 -31.114 1.00 48.34 166 ASN A CA 1
ATOM 1296 C C . ASN A 1 166 ? -25.237 -13.071 -31.649 1.00 48.34 166 ASN A C 1
ATOM 1298 O O . ASN A 1 166 ? -24.366 -13.381 -32.496 1.00 48.34 166 ASN A O 1
#

Secondary structure (DSSP, 8-state):
-EEEE-TTS-EEEEEEEEETTEEEEEEE-HHHHHHHTTT--TT--EEEEEEEEEE-TTS-EEEEEEEEEEEEEEPPHHHHHH--------------HHHHHHHHHHHHHHHHHHHHSTT----------------------PPP-PPPP-----------------